Protein AF-A0A960A5G7-F1 (afdb_monomer_lite)

pLDDT: mean 80.7, std 20.6, range [36.91, 97.38]

Foldseek 3Di:
DVVLVVVLVVLVVVCPPDDPVQQQAAPDPVRDGSVVVNVVSVVVVQLCCCVVVVHDDPDPDPPDPPPPPPPPDDPPPDDD

Secondary structure (DSSP, 8-state):
-HHHHHHHHHHHHHHTT--HHHHHS-SSTT---HHHHHHHHHHHHHHHHHHHHTPPPSS--TT-----------------

Structure (mmCIF, N/CA/C/O backbone):
data_AF-A0A960A5G7-F1
#
_entry.id   AF-A0A960A5G7-F1
#
loop_
_atom_site.group_PDB
_atom_site.id
_atom_site.type_symbol
_atom_site.label_atom_id
_atom_site.label_alt_id
_atom_site.label_comp_id
_atom_site.label_asym_id
_atom_site.label_entity_id
_atom_site.label_seq_id
_atom_site.pdbx_PDB_ins_code
_atom_site.Cartn_x
_atom_site.Cartn_y
_atom_site.Cartn_z
_atom_site.occupancy
_atom_site.B_iso_or_equiv
_atom_site.auth_seq_id
_atom_site.auth_comp_id
_atom_site.auth_asym_id
_atom_site.auth_atom_id
_atom_site.pdbx_PDB_model_num
ATOM 1 N N . MET A 1 1 ? -15.421 -0.917 5.907 1.00 74.75 1 MET A N 1
ATOM 2 C CA . MET A 1 1 ? -14.602 -0.159 4.929 1.00 74.75 1 MET A CA 1
ATOM 3 C C . MET A 1 1 ? -14.343 -0.985 3.661 1.00 74.75 1 MET A C 1
ATOM 5 O O . MET A 1 1 ? -13.287 -1.593 3.536 1.00 74.75 1 MET A O 1
ATOM 9 N N . ARG A 1 2 ? -15.298 -1.055 2.719 1.00 89.75 2 ARG A N 1
ATOM 10 C CA . ARG A 1 2 ? -15.198 -1.929 1.524 1.00 89.75 2 ARG A CA 1
ATOM 11 C C . ARG A 1 2 ? -14.167 -1.446 0.493 1.00 89.75 2 ARG A C 1
ATOM 13 O O . ARG A 1 2 ? -13.516 -2.269 -0.137 1.00 89.75 2 ARG A O 1
ATOM 20 N N . TYR A 1 3 ? -13.982 -0.131 0.377 1.00 93.31 3 TYR A N 1
ATOM 21 C CA . TYR A 1 3 ? -13.022 0.475 -0.549 1.00 93.31 3 TYR A CA 1
ATOM 22 C C . TYR A 1 3 ? -11.564 0.121 -0.209 1.00 93.31 3 TYR A C 1
ATOM 24 O O . TYR A 1 3 ? -10.889 -0.510 -1.015 1.00 93.31 3 TYR A O 1
ATOM 32 N N . LEU A 1 4 ? -11.105 0.435 1.011 1.00 92.50 4 LEU A N 1
ATOM 33 C CA . LEU A 1 4 ? -9.729 0.145 1.450 1.00 92.50 4 LEU A CA 1
ATOM 34 C C . LEU A 1 4 ? -9.416 -1.357 1.428 1.00 92.50 4 LEU A C 1
ATOM 36 O O . LEU A 1 4 ? -8.341 -1.766 1.000 1.00 92.50 4 LEU A O 1
ATOM 40 N N . ALA A 1 5 ? -10.385 -2.195 1.810 1.00 93.00 5 ALA A N 1
ATOM 41 C CA . ALA A 1 5 ? -10.241 -3.643 1.704 1.00 93.00 5 ALA A CA 1
ATOM 42 C C . ALA A 1 5 ? -10.010 -4.096 0.251 1.00 93.00 5 ALA A C 1
ATOM 44 O O . ALA A 1 5 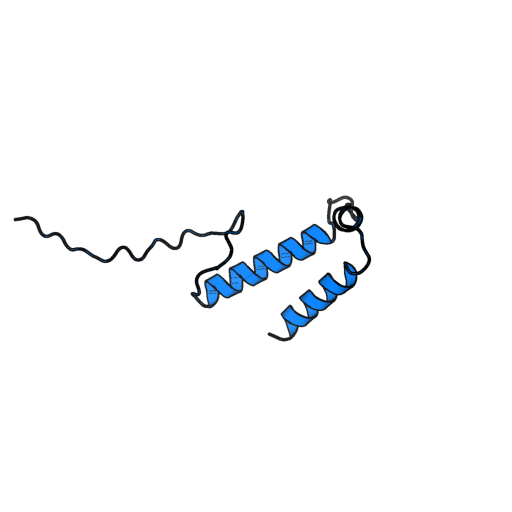? -9.108 -4.891 0.009 1.00 93.00 5 ALA A O 1
ATOM 45 N N . GLY A 1 6 ? -10.767 -3.555 -0.710 1.00 96.50 6 GLY A N 1
ATOM 46 C CA . GLY A 1 6 ? -10.589 -3.862 -2.131 1.00 96.50 6 GLY A CA 1
ATOM 47 C C . GLY A 1 6 ? -9.226 -3.426 -2.673 1.00 96.50 6 GLY A C 1
ATOM 48 O O . GLY A 1 6 ? -8.567 -4.200 -3.365 1.00 96.50 6 GLY A O 1
ATOM 49 N N . VAL A 1 7 ? -8.764 -2.223 -2.312 1.00 95.12 7 VAL A N 1
ATOM 50 C CA . VAL A 1 7 ? -7.432 -1.728 -2.706 1.00 95.12 7 VAL A CA 1
ATOM 51 C C . VAL A 1 7 ? -6.328 -2.626 -2.146 1.00 95.12 7 VAL A C 1
ATOM 53 O O . VAL A 1 7 ? -5.424 -3.019 -2.885 1.00 95.12 7 VAL A O 1
ATOM 56 N N . ARG A 1 8 ? -6.420 -3.014 -0.868 1.00 95.44 8 ARG A N 1
ATOM 57 C CA . ARG A 1 8 ? -5.453 -3.921 -0.241 1.00 95.44 8 ARG A CA 1
ATOM 58 C C . ARG A 1 8 ? -5.420 -5.282 -0.931 1.00 95.44 8 ARG A C 1
ATOM 60 O O . ARG A 1 8 ? -4.337 -5.756 -1.259 1.00 95.44 8 ARG A O 1
ATOM 67 N N . THR A 1 9 ? -6.578 -5.887 -1.198 1.00 96.88 9 THR A N 1
ATOM 68 C CA . THR A 1 9 ? -6.653 -7.157 -1.935 1.00 96.88 9 THR A CA 1
ATOM 69 C C . THR A 1 9 ? -6.022 -7.035 -3.322 1.00 96.88 9 THR A C 1
ATOM 71 O O . THR A 1 9 ? -5.263 -7.911 -3.717 1.00 96.88 9 THR A O 1
ATOM 74 N N . ALA A 1 10 ? -6.248 -5.929 -4.035 1.00 97.12 10 ALA A N 1
ATOM 75 C CA . ALA A 1 10 ? -5.638 -5.706 -5.345 1.00 97.12 10 ALA A CA 1
ATOM 76 C C . ALA A 1 10 ? -4.106 -5.547 -5.285 1.00 97.12 10 ALA A C 1
ATOM 78 O O . ALA A 1 10 ? -3.414 -5.975 -6.205 1.00 97.12 10 ALA A O 1
ATOM 79 N N . LEU A 1 11 ? -3.558 -4.924 -4.235 1.00 95.94 11 LEU A N 1
ATOM 80 C CA . LEU A 1 11 ? -2.106 -4.813 -4.048 1.00 95.94 11 LEU A CA 1
ATOM 81 C C . LEU A 1 11 ? -1.471 -6.158 -3.691 1.00 95.94 11 LEU A C 1
ATOM 83 O O . LEU A 1 11 ? -0.428 -6.495 -4.245 1.00 95.94 11 LEU A O 1
ATOM 87 N N . ILE A 1 12 ? -2.109 -6.923 -2.802 1.00 95.88 12 ILE A N 1
ATOM 88 C CA . ILE A 1 12 ? -1.646 -8.261 -2.416 1.00 95.88 12 ILE A CA 1
ATOM 89 C C . ILE A 1 12 ? -1.680 -9.196 -3.627 1.00 95.88 12 ILE A C 1
ATOM 91 O O . ILE A 1 12 ? -0.664 -9.809 -3.927 1.00 95.88 12 ILE A O 1
ATOM 95 N N . GLY A 1 13 ? -2.772 -9.205 -4.396 1.00 97.38 13 GLY A N 1
ATOM 96 C CA . GLY A 1 13 ? -2.883 -10.029 -5.604 1.00 97.38 13 GLY A CA 1
ATOM 97 C C . GLY A 1 13 ? -1.828 -9.715 -6.671 1.00 97.38 13 GLY A C 1
ATOM 98 O O . GLY A 1 13 ? -1.430 -10.593 -7.423 1.00 97.38 13 GLY A O 1
ATOM 99 N N . LYS A 1 14 ? -1.303 -8.483 -6.724 1.00 95.06 14 LYS A N 1
ATOM 100 C CA . LYS A 1 14 ? -0.175 -8.133 -7.613 1.00 95.06 14 LYS A CA 1
ATOM 101 C C . LYS A 1 14 ? 1.171 -8.664 -7.120 1.00 95.06 14 LYS A C 1
ATOM 103 O O . LYS A 1 14 ? 2.111 -8.731 -7.906 1.00 95.06 14 LYS A O 1
ATOM 108 N N . ALA A 1 15 ? 1.288 -8.946 -5.824 1.00 95.69 15 ALA A N 1
ATOM 109 C CA . ALA A 1 15 ? 2.496 -9.488 -5.210 1.00 95.69 15 ALA A CA 1
ATOM 110 C C . ALA A 1 15 ? 2.495 -11.020 -5.179 1.00 95.69 15 ALA A C 1
ATOM 112 O O . ALA A 1 15 ? 3.556 -11.626 -5.035 1.00 95.69 15 ALA A O 1
ATOM 113 N N . GLU A 1 16 ? 1.327 -11.646 -5.320 1.00 96.06 16 GLU A N 1
ATOM 114 C CA . GLU A 1 16 ? 1.197 -13.097 -5.396 1.00 96.06 16 GLU A CA 1
ATOM 115 C C . GLU A 1 16 ? 2.031 -13.659 -6.559 1.00 96.06 16 GLU A C 1
ATOM 117 O O . GLU A 1 16 ? 1.950 -13.200 -7.696 1.00 96.06 16 GLU A O 1
ATOM 122 N N . GLY A 1 17 ? 2.877 -14.647 -6.251 1.00 95.50 17 GLY A N 1
ATOM 123 C CA . GLY A 1 17 ? 3.774 -15.287 -7.218 1.00 95.50 17 GLY A CA 1
ATOM 124 C C . GLY A 1 17 ? 5.113 -14.579 -7.452 1.00 95.50 17 GLY A C 1
ATOM 125 O O . GLY A 1 17 ? 5.964 -15.140 -8.140 1.00 95.50 17 GLY A O 1
ATOM 126 N N . LEU A 1 18 ? 5.348 -13.395 -6.874 1.00 96.38 18 LEU A N 1
ATOM 127 C CA . LEU A 1 18 ? 6.654 -12.731 -6.935 1.00 96.38 18 LEU A CA 1
ATOM 128 C C . LEU A 1 18 ? 7.594 -13.213 -5.828 1.00 96.38 18 LEU A C 1
ATOM 130 O O . LEU A 1 18 ? 7.176 -13.465 -4.696 1.00 96.38 18 LEU A O 1
ATOM 134 N N . SER A 1 19 ? 8.894 -13.260 -6.134 1.00 96.81 19 SER A N 1
ATOM 135 C CA . SER A 1 19 ? 9.920 -13.384 -5.099 1.00 96.81 19 SER A CA 1
ATOM 136 C C . SER A 1 19 ? 10.021 -12.091 -4.278 1.00 96.81 19 SER A C 1
ATOM 138 O O . SER A 1 19 ? 9.668 -11.001 -4.739 1.00 96.81 19 SER A O 1
ATOM 140 N N . GLU A 1 20 ? 10.558 -12.177 -3.060 1.00 94.81 20 GLU A N 1
ATOM 141 C CA . GLU A 1 20 ? 10.782 -10.990 -2.225 1.00 94.81 20 GLU A CA 1
ATOM 142 C C . GLU A 1 20 ? 11.716 -9.971 -2.904 1.00 94.81 20 GLU A C 1
ATOM 144 O O . GLU A 1 20 ? 11.509 -8.760 -2.791 1.00 94.81 20 GLU A O 1
ATOM 149 N N . SER A 1 21 ? 12.718 -10.457 -3.645 1.00 96.00 21 SER A N 1
ATOM 150 C CA . SER A 1 21 ? 13.622 -9.608 -4.423 1.00 96.00 21 SER A CA 1
ATOM 151 C C . SER A 1 21 ? 12.860 -8.867 -5.523 1.00 96.00 21 SER A C 1
ATOM 153 O O . SER A 1 21 ? 12.935 -7.642 -5.607 1.00 96.00 21 SER A O 1
ATOM 155 N N . ASP A 1 22 ? 12.026 -9.574 -6.290 1.00 96.31 22 ASP A N 1
ATOM 156 C CA . ASP A 1 22 ? 11.254 -8.984 -7.389 1.00 96.31 22 ASP A CA 1
ATOM 157 C C . ASP A 1 22 ? 10.218 -7.964 -6.923 1.00 96.31 22 ASP A C 1
ATOM 159 O O . ASP A 1 22 ? 9.953 -6.982 -7.629 1.00 96.31 22 ASP A O 1
ATOM 163 N N . ALA A 1 23 ? 9.643 -8.185 -5.740 1.00 96.56 23 ALA A N 1
ATOM 164 C CA . ALA A 1 23 ? 8.721 -7.253 -5.109 1.00 96.56 23 ALA A CA 1
ATOM 165 C C . ALA A 1 23 ? 9.426 -5.967 -4.632 1.00 96.56 23 ALA A C 1
ATOM 167 O O . ALA A 1 23 ? 8.804 -4.900 -4.607 1.00 96.56 23 ALA A O 1
ATOM 168 N N . ARG A 1 24 ? 10.714 -6.051 -4.265 1.00 95.94 24 ARG A N 1
ATOM 169 C CA . ARG A 1 24 ? 11.544 -4.917 -3.814 1.00 95.94 24 ARG A CA 1
ATOM 170 C C . ARG A 1 24 ? 12.277 -4.197 -4.944 1.00 95.94 24 ARG A C 1
ATOM 172 O O . ARG A 1 24 ? 12.650 -3.038 -4.768 1.00 95.94 24 ARG A O 1
ATOM 179 N N . SER A 1 25 ? 12.456 -4.839 -6.093 1.00 96.06 25 SER A N 1
ATOM 180 C CA . SER A 1 25 ? 13.094 -4.228 -7.258 1.00 96.06 25 SER A CA 1
ATOM 181 C C . SER A 1 25 ? 12.325 -2.987 -7.742 1.00 96.06 25 SER A C 1
ATOM 183 O O . SER A 1 25 ? 11.111 -3.074 -7.972 1.00 96.06 25 SER A O 1
ATOM 185 N N . PRO A 1 26 ? 12.993 -1.827 -7.918 1.00 96.81 26 PRO A N 1
ATOM 186 C CA . PRO A 1 26 ? 12.393 -0.639 -8.517 1.00 96.81 26 PRO A CA 1
ATOM 187 C C . PRO A 1 26 ? 11.772 -0.924 -9.888 1.00 96.81 26 PRO A C 1
ATOM 189 O O . PRO A 1 26 ? 12.398 -1.531 -10.753 1.00 96.81 26 PRO A O 1
ATOM 192 N N . ARG A 1 27 ? 10.541 -0.457 -10.098 1.0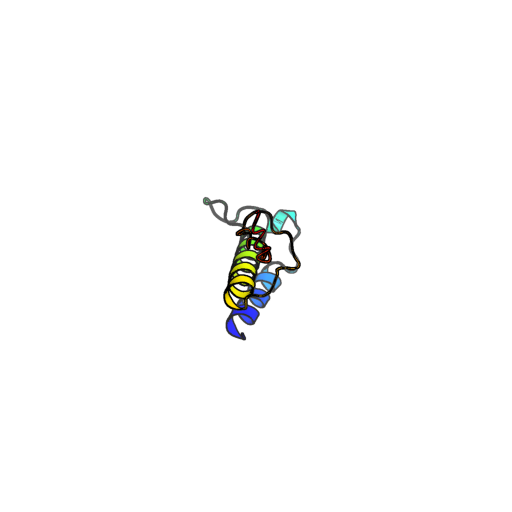0 94.31 27 ARG A N 1
ATOM 193 C CA . ARG A 1 27 ? 9.816 -0.540 -11.379 1.00 94.31 27 ARG A CA 1
ATOM 194 C C . ARG A 1 27 ? 9.720 0.809 -12.092 1.00 94.31 27 ARG A C 1
ATOM 196 O O . ARG A 1 27 ? 9.211 0.877 -13.205 1.00 94.31 27 ARG A O 1
ATOM 203 N N . THR A 1 28 ? 10.216 1.873 -11.464 1.00 94.75 28 THR A N 1
ATOM 204 C CA . THR A 1 28 ? 10.274 3.231 -12.014 1.00 94.75 28 THR A CA 1
ATOM 205 C C . THR A 1 28 ? 11.623 3.877 -11.699 1.00 94.75 28 THR A C 1
ATOM 207 O O . THR A 1 28 ? 12.291 3.501 -10.734 1.00 94.75 28 THR A O 1
ATOM 210 N N . ALA A 1 29 ? 11.996 4.904 -12.470 1.00 95.75 29 ALA A N 1
ATOM 211 C CA . ALA A 1 29 ? 13.207 5.698 -12.227 1.00 95.75 29 ALA A CA 1
ATOM 212 C C . ALA A 1 29 ? 13.201 6.405 -10.858 1.00 95.75 29 ALA A C 1
ATOM 214 O O . ALA A 1 29 ? 14.249 6.652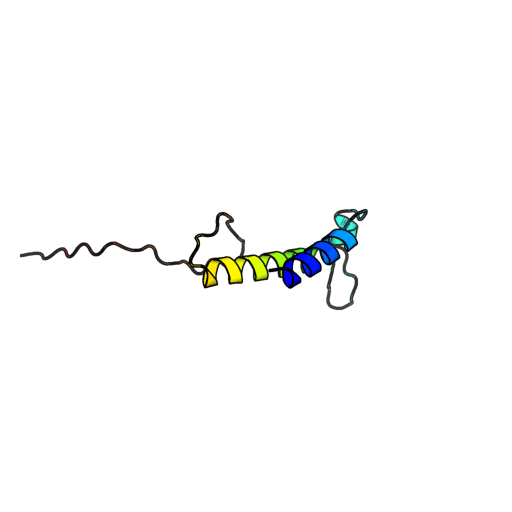 -10.275 1.00 95.75 29 ALA A O 1
ATOM 215 N N . THR A 1 30 ? 12.016 6.686 -10.314 1.00 93.88 30 THR A N 1
ATOM 216 C CA . THR A 1 30 ? 11.835 7.272 -8.978 1.00 93.88 30 THR A CA 1
ATOM 217 C C . THR A 1 30 ? 12.001 6.263 -7.839 1.00 93.88 30 THR A C 1
ATOM 219 O O . THR A 1 30 ? 11.835 6.624 -6.677 1.00 93.88 30 THR A O 1
ATOM 222 N N . GLY A 1 31 ? 12.306 4.997 -8.139 1.00 94.12 31 GLY A N 1
ATOM 223 C CA . GLY A 1 31 ? 12.533 3.973 -7.121 1.00 94.12 31 GLY A CA 1
ATOM 224 C C . GLY A 1 31 ? 11.262 3.293 -6.606 1.00 94.12 31 GLY A C 1
ATOM 225 O O . GLY A 1 31 ? 11.330 2.542 -5.635 1.00 94.12 31 GLY A O 1
ATOM 226 N N . THR A 1 32 ? 10.095 3.529 -7.217 1.00 96.19 32 THR A N 1
ATOM 227 C CA . THR A 1 32 ? 8.841 2.909 -6.770 1.00 96.19 32 THR A CA 1
ATOM 228 C C . THR A 1 32 ? 8.882 1.401 -7.002 1.00 96.19 32 THR A C 1
ATOM 230 O O . THR A 1 32 ? 9.155 0.938 -8.108 1.00 96.19 32 THR A O 1
ATOM 233 N N . ASN A 1 33 ? 8.575 0.630 -5.962 1.00 95.88 33 ASN A N 1
ATOM 234 C CA . ASN A 1 33 ? 8.470 -0.826 -6.009 1.00 95.88 33 ASN A CA 1
ATOM 235 C C . ASN A 1 33 ? 7.203 -1.302 -5.280 1.00 95.88 33 ASN A C 1
ATOM 237 O O . ASN A 1 33 ? 6.588 -0.554 -4.513 1.00 95.88 33 ASN A O 1
ATOM 241 N N . LEU A 1 34 ? 6.793 -2.545 -5.542 1.00 96.38 34 LEU A N 1
ATOM 242 C CA . LEU A 1 34 ? 5.519 -3.077 -5.057 1.00 96.38 34 LEU A CA 1
ATOM 243 C C . LEU A 1 34 ? 5.523 -3.292 -3.538 1.00 96.38 34 LEU A C 1
ATOM 245 O O . LEU A 1 34 ? 4.556 -2.937 -2.863 1.00 96.38 34 LEU A O 1
ATOM 249 N N . ALA A 1 35 ? 6.629 -3.798 -2.987 1.00 95.69 35 ALA A N 1
ATOM 250 C CA . ALA A 1 35 ? 6.787 -3.985 -1.546 1.00 95.69 35 ALA A CA 1
ATOM 251 C C . ALA A 1 35 ? 6.676 -2.653 -0.777 1.00 95.69 35 ALA A C 1
ATOM 253 O O . ALA A 1 35 ? 6.056 -2.581 0.286 1.00 95.69 35 ALA A O 1
ATOM 254 N N . GLY A 1 36 ? 7.229 -1.576 -1.334 1.00 94.88 36 GLY A N 1
ATOM 255 C CA . GLY A 1 36 ? 7.165 -0.224 -0.793 1.00 94.88 36 GLY A CA 1
ATOM 256 C C . GLY A 1 36 ? 5.750 0.343 -0.809 1.00 94.88 36 GLY A C 1
ATOM 257 O O . GLY A 1 36 ? 5.328 0.930 0.186 1.00 94.88 36 GLY A O 1
ATOM 258 N N . LEU A 1 37 ? 4.990 0.113 -1.886 1.00 95.62 37 LEU A N 1
ATOM 259 C CA . LEU A 1 37 ? 3.581 0.513 -1.968 1.00 95.62 37 LEU A CA 1
ATOM 260 C C . LEU A 1 37 ? 2.724 -0.209 -0.923 1.00 95.62 37 LEU A C 1
ATOM 262 O O . LEU A 1 37 ? 1.973 0.443 -0.200 1.00 95.62 37 LEU A O 1
ATOM 266 N N . ILE A 1 38 ? 2.885 -1.529 -0.781 1.00 96.12 38 ILE A N 1
ATOM 267 C CA . ILE A 1 38 ? 2.174 -2.316 0.239 1.00 96.12 38 ILE A CA 1
ATOM 268 C C . ILE A 1 38 ? 2.492 -1.785 1.640 1.00 96.12 38 ILE A C 1
ATOM 270 O O . ILE A 1 38 ? 1.580 -1.504 2.421 1.00 96.12 38 ILE A O 1
ATOM 274 N N . LYS A 1 39 ? 3.779 -1.577 1.946 1.00 92.62 39 LYS A N 1
ATOM 275 C CA . LYS A 1 39 ? 4.219 -1.018 3.230 1.00 92.62 39 LYS A CA 1
ATOM 276 C C . LYS A 1 39 ? 3.630 0.371 3.483 1.00 92.62 39 LYS A C 1
ATOM 278 O O . LYS A 1 39 ? 3.189 0.650 4.597 1.00 92.62 39 LYS A O 1
ATOM 283 N N . HIS A 1 40 ? 3.639 1.245 2.479 1.00 92.50 40 HIS A N 1
ATOM 284 C CA . HIS A 1 40 ? 3.119 2.604 2.597 1.00 92.50 40 HIS A CA 1
ATOM 285 C C . HIS A 1 40 ? 1.619 2.605 2.909 1.00 92.50 40 HIS A C 1
ATOM 287 O O . HIS A 1 40 ? 1.211 3.217 3.897 1.00 92.50 40 HIS A O 1
ATOM 293 N N . CYS A 1 41 ? 0.814 1.879 2.126 1.00 94.50 41 CYS A N 1
ATOM 294 C CA . CYS A 1 41 ? -0.630 1.782 2.338 1.00 94.50 41 CYS A CA 1
ATOM 295 C C . CYS A 1 41 ? -0.962 1.188 3.709 1.00 94.50 41 CYS A C 1
ATOM 297 O O . CYS A 1 41 ? -1.733 1.788 4.452 1.00 94.50 41 CYS A O 1
ATOM 299 N N . ALA A 1 42 ? -0.316 0.080 4.093 1.00 91.94 42 ALA A N 1
ATOM 300 C CA . ALA A 1 42 ? -0.528 -0.540 5.400 1.00 91.94 42 ALA A CA 1
ATOM 301 C C . ALA A 1 42 ? -0.238 0.433 6.553 1.00 91.94 42 ALA A C 1
ATOM 303 O O . ALA A 1 42 ? -0.995 0.505 7.517 1.00 91.94 42 ALA A O 1
ATOM 304 N N . MET A 1 43 ? 0.833 1.223 6.440 1.00 89.94 43 MET A N 1
ATOM 305 C CA . MET A 1 43 ? 1.212 2.184 7.471 1.00 89.94 43 MET A CA 1
ATOM 306 C C . MET A 1 43 ? 0.248 3.376 7.559 1.00 89.94 43 MET A C 1
ATOM 308 O O . MET A 1 43 ? -0.033 3.839 8.663 1.00 89.94 43 MET A O 1
ATOM 312 N N . ILE A 1 44 ? -0.248 3.880 6.425 1.00 91.19 44 ILE A N 1
ATOM 313 C CA . ILE A 1 44 ? -1.222 4.983 6.389 1.00 91.19 44 ILE A CA 1
ATOM 314 C C . ILE A 1 44 ? -2.579 4.520 6.919 1.00 91.19 44 ILE A C 1
ATOM 316 O O . ILE A 1 44 ? -3.146 5.187 7.779 1.00 91.19 44 ILE A O 1
ATOM 320 N N . GLU A 1 45 ? -3.075 3.369 6.451 1.00 91.56 45 GLU A N 1
ATOM 321 C CA . GLU A 1 45 ? -4.340 2.788 6.916 1.00 91.56 45 GLU A CA 1
ATOM 322 C C . GLU A 1 45 ? -4.302 2.546 8.423 1.00 91.56 45 GLU A C 1
ATOM 324 O O . GLU A 1 45 ? -5.209 2.958 9.141 1.00 91.56 45 GLU A O 1
ATOM 329 N N . HIS A 1 46 ? -3.228 1.926 8.911 1.00 89.38 46 HIS A N 1
ATOM 330 C CA . HIS A 1 46 ? -3.056 1.672 10.331 1.00 89.38 46 HIS A CA 1
ATOM 331 C C . HIS A 1 46 ? -2.992 2.975 11.139 1.00 89.38 46 HIS A C 1
ATOM 333 O O . HIS A 1 46 ? -3.724 3.112 12.112 1.00 89.38 46 HIS A O 1
ATOM 339 N N . GLY A 1 47 ? -2.143 3.932 10.743 1.00 86.75 47 GLY A N 1
ATOM 340 C CA . GLY A 1 47 ? -2.009 5.210 11.448 1.00 86.75 47 GLY A CA 1
ATOM 341 C C . GLY A 1 47 ? -3.338 5.956 11.542 1.00 86.75 47 GLY A C 1
ATOM 342 O O . GLY A 1 47 ? -3.764 6.306 12.635 1.00 86.75 47 GLY A O 1
ATOM 343 N N . TYR A 1 48 ? -4.040 6.101 10.417 1.00 88.56 48 TYR A N 1
ATOM 344 C CA . TYR A 1 48 ? -5.316 6.809 10.380 1.00 88.56 48 TYR A CA 1
ATOM 345 C C . TYR A 1 48 ? -6.389 6.114 11.223 1.00 88.56 48 TYR A C 1
ATOM 347 O O . TYR A 1 48 ? -7.091 6.764 11.988 1.00 88.56 48 TYR A O 1
ATOM 355 N N . LEU A 1 49 ? -6.520 4.788 11.122 1.00 90.00 49 LEU A N 1
ATOM 356 C CA . LEU A 1 49 ? -7.550 4.062 11.866 1.00 90.00 49 LEU A CA 1
ATOM 357 C C . LEU A 1 49 ? -7.273 4.047 13.372 1.00 90.00 49 LEU A C 1
ATOM 359 O O . LEU A 1 49 ? -8.199 4.239 14.150 1.00 90.00 49 LEU A O 1
ATOM 363 N N . VAL A 1 50 ? -6.022 3.856 13.788 1.00 89.06 50 VAL A N 1
ATOM 364 C CA . VAL A 1 50 ? -5.622 3.899 15.204 1.00 89.06 50 VAL A CA 1
ATOM 365 C C . VAL A 1 50 ? -5.851 5.295 15.781 1.00 89.06 50 VAL A C 1
ATOM 367 O O . VAL A 1 50 ? -6.525 5.424 16.803 1.00 89.06 50 VAL A O 1
ATOM 370 N N . GLU A 1 51 ? -5.364 6.340 15.103 1.00 85.56 51 GLU A N 1
ATOM 371 C CA . GLU A 1 51 ? -5.512 7.731 15.546 1.00 85.56 51 GLU A CA 1
ATOM 372 C C . GLU A 1 51 ? -6.983 8.167 15.585 1.00 85.56 51 GLU A C 1
ATOM 374 O O . GLU A 1 51 ? -7.438 8.704 16.594 1.00 85.56 51 GLU A O 1
ATOM 379 N N . CYS A 1 52 ? -7.757 7.911 14.526 1.00 88.25 52 CYS A N 1
ATOM 380 C CA . CYS A 1 52 ? -9.152 8.350 14.454 1.00 88.25 52 CYS A CA 1
ATOM 381 C C . CYS A 1 52 ? -10.092 7.563 15.372 1.00 88.25 52 CYS A C 1
ATOM 383 O O . CYS A 1 52 ? -11.099 8.112 15.812 1.00 88.25 52 CYS A O 1
ATOM 385 N N . LEU A 1 53 ? -9.802 6.289 15.654 1.00 87.94 53 LEU A N 1
ATOM 386 C CA . LEU A 1 53 ? -10.629 5.463 16.543 1.00 87.94 53 LEU A CA 1
ATOM 387 C C . LEU A 1 53 ? -10.171 5.527 18.009 1.00 87.94 53 LEU A C 1
ATOM 389 O O . LEU A 1 53 ? -10.792 4.894 18.864 1.00 87.94 53 LEU A O 1
ATOM 393 N N . GLY A 1 54 ? -9.089 6.258 18.305 1.00 84.38 54 GLY A N 1
ATOM 394 C CA . GLY A 1 54 ? -8.531 6.386 19.654 1.00 84.38 54 GLY A CA 1
ATOM 395 C C . GLY A 1 54 ? -8.078 5.054 20.257 1.00 84.38 54 GLY A C 1
ATOM 396 O O . GLY A 1 54 ? -8.042 4.910 21.478 1.00 84.38 54 GLY A O 1
ATOM 397 N N . GLN A 1 55 ? -7.786 4.058 19.419 1.00 82.62 55 GLN A N 1
ATOM 398 C CA . GLN A 1 55 ? -7.355 2.737 19.866 1.00 82.62 55 GLN A CA 1
ATOM 399 C C . GLN A 1 55 ? -5.830 2.696 19.963 1.00 82.62 55 GLN A C 1
ATOM 401 O O . GLN A 1 55 ? -5.161 3.265 19.104 1.00 82.62 55 GLN A O 1
ATOM 406 N N . PRO A 1 56 ? -5.245 2.013 20.958 1.00 83.69 56 PRO A N 1
ATOM 407 C CA . PRO A 1 56 ? -3.807 1.799 20.989 1.00 83.69 56 PRO A CA 1
ATOM 408 C C . PRO A 1 56 ? -3.381 0.841 19.868 1.00 83.69 56 PRO A C 1
ATOM 410 O O . PRO A 1 56 ? -4.024 -0.176 19.607 1.00 83.69 56 PRO A O 1
ATOM 413 N N . SER A 1 57 ? -2.260 1.153 19.219 1.00 81.38 57 SER A N 1
ATOM 414 C CA . SER A 1 57 ? -1.642 0.260 18.237 1.00 81.38 57 SER A CA 1
ATOM 415 C C . SER A 1 57 ? -1.008 -0.956 18.923 1.00 81.38 57 SER A C 1
ATOM 417 O O . SER A 1 57 ? -0.169 -0.760 19.804 1.00 81.38 57 SER A O 1
ATOM 419 N N . PRO A 1 58 ? -1.284 -2.197 18.479 1.00 80.12 58 PRO A N 1
ATOM 420 C CA . PRO A 1 58 ? -0.541 -3.375 18.927 1.00 80.12 58 PRO A CA 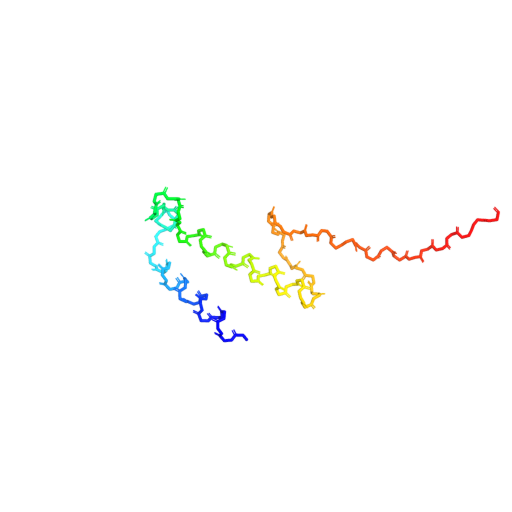1
ATOM 421 C C . PRO A 1 58 ? 0.834 -3.508 18.246 1.00 80.12 58 PRO A C 1
ATOM 423 O O . PRO A 1 58 ? 1.649 -4.335 18.648 1.00 80.12 58 PRO A O 1
ATOM 426 N N . LEU A 1 59 ? 1.101 -2.722 17.197 1.00 79.44 59 LEU A N 1
ATOM 427 C CA . LEU A 1 59 ? 2.332 -2.772 16.411 1.00 79.44 59 LEU A CA 1
ATOM 428 C C . LEU A 1 59 ? 3.271 -1.616 16.776 1.00 79.44 59 LEU A C 1
ATOM 430 O O . LEU A 1 59 ? 2.881 -0.444 16.742 1.00 79.44 59 LEU A O 1
ATOM 434 N N . ALA A 1 60 ? 4.539 -1.938 17.039 1.00 74.50 60 ALA A N 1
ATOM 435 C CA . ALA A 1 60 ? 5.619 -0.961 17.160 1.00 74.50 60 ALA A CA 1
ATOM 436 C C . ALA A 1 60 ? 6.116 -0.566 15.759 1.00 74.50 60 ALA A C 1
ATOM 438 O O . ALA A 1 60 ? 7.041 -1.166 15.210 1.00 74.50 60 ALA A O 1
ATOM 439 N N . LEU A 1 61 ? 5.452 0.409 15.131 1.00 68.75 61 LEU A N 1
ATOM 440 C CA . LEU A 1 61 ? 5.801 0.833 13.775 1.00 68.75 61 LEU A CA 1
ATOM 441 C C . LEU A 1 61 ? 7.045 1.751 13.763 1.00 68.75 61 LEU A C 1
ATOM 443 O O . LEU A 1 61 ? 7.109 2.676 14.573 1.00 68.75 61 LEU A O 1
ATOM 447 N N . PRO A 1 62 ? 7.991 1.576 12.811 1.00 60.75 62 PRO A N 1
ATOM 448 C CA . PRO A 1 62 ? 9.297 2.254 12.829 1.00 60.75 62 PRO A CA 1
ATOM 449 C C . PRO A 1 62 ? 9.276 3.789 12.767 1.00 60.75 62 PRO A C 1
ATOM 451 O O . PRO A 1 62 ? 10.266 4.419 13.111 1.00 60.75 62 PRO A O 1
ATOM 454 N N . CYS A 1 63 ? 8.195 4.405 12.282 1.00 54.50 63 CYS A N 1
ATOM 455 C CA . CYS A 1 63 ? 8.065 5.863 12.205 1.00 54.50 63 CYS A CA 1
ATOM 456 C C . CYS A 1 63 ? 6.590 6.250 12.018 1.00 54.50 63 CYS A C 1
ATOM 458 O O . CYS A 1 63 ? 6.138 6.472 10.894 1.00 54.50 63 CYS A O 1
ATOM 460 N N . ARG A 1 64 ? 5.817 6.219 13.114 1.00 50.66 6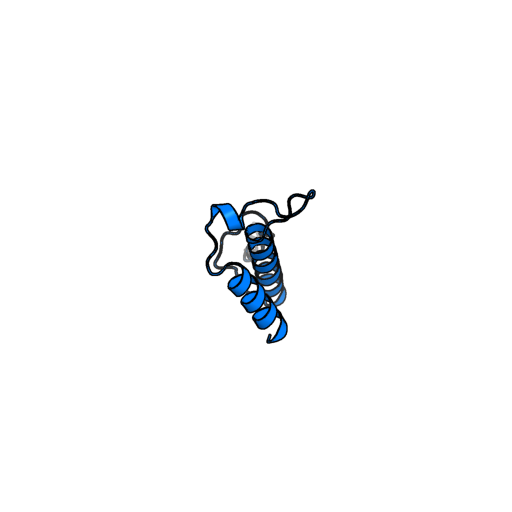4 ARG A N 1
ATOM 461 C CA . ARG A 1 64 ? 4.535 6.945 13.271 1.00 50.66 64 ARG A CA 1
ATOM 462 C C . ARG A 1 64 ? 3.929 6.867 14.680 1.00 50.66 64 ARG A C 1
ATOM 464 O O . ARG A 1 64 ? 2.737 7.092 14.841 1.00 50.66 64 ARG A O 1
ATOM 471 N N . THR A 1 65 ? 4.715 6.558 15.714 1.00 48.59 65 THR A N 1
ATOM 472 C CA . THR A 1 65 ? 4.223 6.752 17.083 1.00 48.59 65 THR A CA 1
ATOM 473 C C . THR A 1 65 ? 4.293 8.259 17.344 1.00 48.59 65 THR A C 1
ATOM 475 O O . THR A 1 65 ? 5.354 8.828 17.591 1.00 48.59 65 THR A O 1
ATOM 478 N N . ARG A 1 66 ? 3.170 8.973 17.200 1.00 49.28 66 ARG A N 1
ATOM 479 C CA . ARG A 1 66 ? 3.009 10.166 18.029 1.00 49.28 66 ARG A CA 1
ATOM 480 C C . ARG A 1 66 ? 2.911 9.575 19.420 1.00 49.28 66 ARG A C 1
ATOM 482 O O . ARG A 1 66 ? 1.998 8.788 19.654 1.00 49.28 66 ARG A O 1
ATOM 489 N N . ALA A 1 67 ? 3.897 9.821 20.277 1.00 43.44 67 ALA A N 1
ATOM 490 C CA . ALA A 1 67 ? 3.788 9.439 21.672 1.00 43.44 67 ALA A CA 1
ATOM 491 C C . ALA A 1 67 ? 2.446 9.995 22.166 1.00 43.44 67 ALA A C 1
ATOM 493 O O . ALA A 1 67 ? 2.304 11.204 22.334 1.00 43.44 67 ALA A O 1
ATOM 494 N N . SER A 1 68 ? 1.424 9.144 22.289 1.00 43.44 68 SER A N 1
ATOM 495 C CA . SER A 1 68 ? 0.270 9.477 23.100 1.00 43.44 68 SER A CA 1
ATOM 496 C C . SER A 1 68 ? 0.854 9.491 24.494 1.00 43.44 68 SER A C 1
ATOM 498 O O . SER A 1 68 ? 1.119 8.430 25.069 1.00 43.44 68 SER A O 1
ATOM 500 N N . GLU A 1 69 ? 1.204 10.690 24.955 1.00 43.09 69 GLU A N 1
ATOM 501 C CA . GLU A 1 69 ? 1.570 10.915 26.335 1.00 43.09 69 GLU A CA 1
ATOM 502 C C . GLU A 1 69 ? 0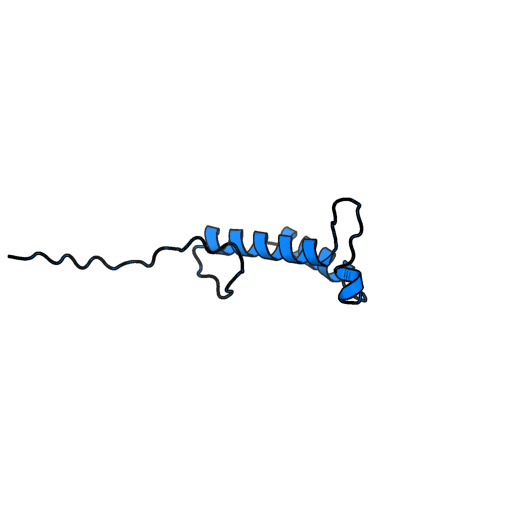.527 10.202 27.177 1.00 43.09 69 GLU A C 1
ATOM 504 O O . GLU A 1 69 ? -0.678 10.445 27.088 1.00 43.09 69 GLU A O 1
ATOM 509 N N . SER A 1 70 ? 1.043 9.212 27.896 1.00 38.00 70 SER A N 1
ATOM 510 C CA . SER A 1 70 ? 0.386 8.524 28.980 1.00 38.00 70 SER A CA 1
ATOM 511 C C . SER A 1 70 ? -0.501 9.510 29.725 1.00 38.00 70 SER A C 1
ATOM 513 O O . SER A 1 70 ? -0.050 10.603 30.076 1.00 38.00 70 SER A O 1
ATOM 515 N N . ALA A 1 71 ? -1.745 9.112 29.980 1.00 45.25 71 ALA A N 1
ATOM 516 C CA . ALA A 1 71 ? -2.560 9.711 31.015 1.00 45.25 71 ALA A CA 1
ATOM 517 C C . ALA A 1 71 ? -1.772 9.650 32.335 1.00 45.25 71 ALA A C 1
ATOM 519 O O . ALA A 1 71 ? -1.870 8.699 33.112 1.00 45.25 71 ALA A O 1
ATOM 520 N N . ALA A 1 72 ? -0.947 10.668 32.575 1.00 38.72 72 ALA A N 1
ATOM 521 C CA . ALA A 1 72 ? -0.321 10.930 33.846 1.00 38.72 72 ALA A CA 1
ATOM 522 C C . ALA A 1 72 ? -1.454 11.389 34.755 1.00 38.72 72 ALA A C 1
ATOM 524 O O . ALA A 1 72 ? -1.830 12.560 34.778 1.00 38.72 72 ALA A O 1
ATOM 525 N N . GLY A 1 73 ? -2.048 10.414 35.445 1.00 37.56 73 GLY A N 1
ATOM 526 C CA . GLY A 1 73 ? -3.013 10.649 36.500 1.00 37.56 73 GLY A CA 1
ATOM 527 C C . GLY A 1 73 ? -2.518 11.782 37.385 1.00 37.56 73 GLY A C 1
ATOM 528 O O . GLY A 1 73 ? -1.435 11.713 37.973 1.00 37.56 73 GLY A O 1
ATOM 529 N N . SER A 1 74 ? -3.330 12.832 37.443 1.00 46.84 74 SER A N 1
ATOM 530 C CA . SER A 1 74 ? -3.197 13.949 38.356 1.00 46.84 74 SER A CA 1
ATOM 531 C C . SER A 1 74 ? -3.054 13.417 39.781 1.00 46.84 74 SER A C 1
ATOM 533 O O . SER A 1 74 ? -4.036 13.085 40.444 1.00 46.84 74 SER A O 1
ATOM 535 N N . ARG A 1 75 ? -1.824 13.349 40.285 1.00 45.28 75 ARG A N 1
ATOM 536 C CA . ARG A 1 75 ? -1.578 13.367 41.723 1.00 45.28 75 ARG A CA 1
ATOM 537 C C . ARG A 1 75 ? -1.195 14.784 42.089 1.00 45.28 75 ARG A C 1
ATOM 539 O O . ARG A 1 75 ? -0.027 15.155 42.117 1.00 45.28 75 ARG A O 1
ATOM 546 N N . HIS A 1 76 ? -2.245 15.558 42.343 1.00 42.25 76 HIS A N 1
ATOM 547 C CA . HIS A 1 76 ? -2.225 16.748 43.173 1.00 42.25 76 HIS A CA 1
ATOM 548 C C . HIS A 1 76 ? -1.495 16.415 44.481 1.00 42.25 76 HIS A C 1
ATOM 550 O O . HIS A 1 76 ? -2.074 15.868 45.417 1.00 42.25 76 HIS A O 1
ATOM 556 N N . ARG A 1 77 ? -0.187 16.679 44.524 1.00 40.88 77 ARG A N 1
ATOM 557 C CA . ARG A 1 77 ? 0.576 16.699 45.767 1.00 40.88 77 ARG A CA 1
ATOM 558 C C . ARG A 1 77 ? 0.604 18.143 46.241 1.00 40.88 77 ARG A C 1
ATOM 560 O O . ARG A 1 77 ? 1.566 18.860 45.990 1.00 40.88 77 ARG A O 1
ATOM 567 N N . ALA A 1 78 ? -0.472 18.554 46.907 1.00 43.47 78 ALA A N 1
ATOM 568 C CA . ALA A 1 78 ? -0.390 19.646 47.863 1.00 43.47 78 ALA A CA 1
ATOM 569 C C . ALA A 1 78 ? 0.706 19.287 48.881 1.00 43.47 78 ALA A C 1
ATOM 571 O O . ALA A 1 78 ? 0.698 18.195 49.457 1.00 43.47 78 ALA A O 1
ATOM 572 N N . ARG A 1 79 ? 1.695 20.165 49.032 1.00 36.91 79 ARG A N 1
ATOM 573 C CA . ARG A 1 79 ? 2.652 20.137 50.139 1.00 36.91 79 ARG A CA 1
ATOM 574 C C . ARG A 1 79 ? 2.252 21.252 51.117 1.00 36.91 79 ARG A C 1
ATOM 576 O O . ARG A 1 79 ? 1.978 22.344 50.619 1.00 36.91 79 ARG A O 1
ATOM 583 N N . PRO A 1 80 ? 2.184 20.983 52.433 1.00 57.00 80 PRO A N 1
ATOM 584 C CA . PRO A 1 80 ? 2.132 22.030 53.450 1.00 57.00 80 PRO A CA 1
ATOM 585 C C . PRO A 1 80 ? 3.465 22.783 53.543 1.00 57.00 80 PRO A C 1
ATOM 587 O O . PRO A 1 80 ? 4.508 22.191 53.167 1.00 57.00 80 PRO A O 1
#

Radius of gyration: 19.44 Å; chains: 1; bounding box: 29×37×66 Å

Sequence (80 aa):
MRYLAGVRTALIGKAEGLSESDARSPRTATGTNLAGLIKHCAMIEHGYLVECLGQPSPLALPCRTRASESAAGSRHRARP